Protein AF-A0A7R9BV87-F1 (afdb_monomer_lite)

pLDDT: mean 75.08, std 12.89, range [46.31, 91.31]

Structure (mmCIF, N/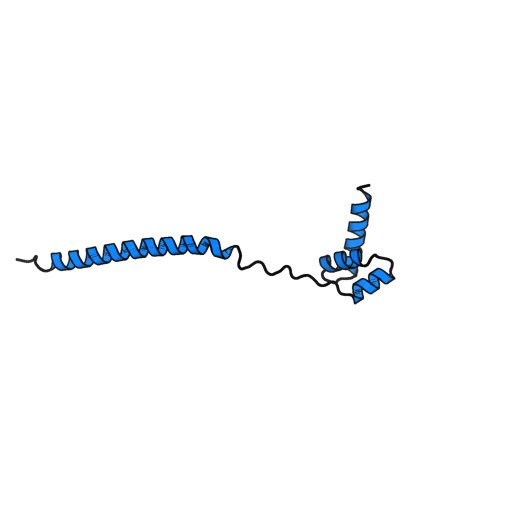CA/C/O backbone):
data_AF-A0A7R9BV87-F1
#
_entry.id   AF-A0A7R9BV87-F1
#
loop_
_atom_site.group_PDB
_atom_site.id
_atom_site.type_symbol
_atom_site.label_atom_id
_atom_site.label_alt_id
_atom_site.label_comp_id
_atom_site.label_asym_id
_atom_site.label_entity_id
_atom_site.label_seq_id
_atom_site.pdbx_PDB_ins_code
_atom_site.Cartn_x
_atom_site.Cartn_y
_atom_site.Cartn_z
_atom_site.occupancy
_atom_site.B_iso_or_equiv
_atom_site.auth_seq_id
_atom_site.auth_comp_id
_atom_site.auth_asym_id
_atom_site.auth_atom_id
_atom_site.pdbx_PDB_model_num
ATOM 1 N N . MET A 1 1 ? 26.682 16.627 -74.293 1.00 47.66 1 MET A N 1
ATOM 2 C CA . MET A 1 1 ? 25.328 17.057 -73.875 1.00 47.66 1 MET A CA 1
ATOM 3 C C . MET A 1 1 ? 24.803 16.019 -72.886 1.00 47.66 1 MET A C 1
ATOM 5 O O . MET A 1 1 ? 24.449 14.938 -73.325 1.00 47.66 1 MET A O 1
ATOM 9 N N . ILE A 1 2 ? 24.885 16.274 -71.571 1.00 54.47 2 ILE A N 1
ATOM 10 C CA . ILE A 1 2 ? 24.717 15.265 -70.495 1.00 54.47 2 ILE A CA 1
ATOM 11 C C . ILE A 1 2 ? 23.841 15.839 -69.364 1.00 54.47 2 ILE A C 1
ATOM 13 O O . ILE A 1 2 ? 24.337 15.955 -68.266 1.00 54.47 2 ILE A O 1
ATOM 17 N N . PHE A 1 3 ? 22.590 16.277 -69.571 1.00 54.12 3 PHE A N 1
ATOM 18 C CA . PHE A 1 3 ? 21.784 16.795 -68.430 1.00 54.12 3 PHE A CA 1
ATOM 19 C C . PHE A 1 3 ? 20.254 16.614 -68.541 1.00 54.12 3 PHE A C 1
ATOM 21 O O . PHE A 1 3 ? 19.506 17.403 -67.981 1.00 54.12 3 PHE A O 1
ATOM 28 N N . SER A 1 4 ? 19.750 15.572 -69.211 1.00 62.53 4 SER A N 1
ATOM 29 C CA . SER A 1 4 ? 18.290 15.309 -69.259 1.00 62.53 4 SER A CA 1
ATOM 30 C C . SER A 1 4 ? 17.797 14.299 -68.208 1.00 62.53 4 SER A C 1
ATOM 32 O O . SER A 1 4 ? 16.601 14.226 -67.954 1.00 62.53 4 SER A O 1
ATOM 34 N N . GLY A 1 5 ? 18.699 13.526 -67.588 1.00 57.38 5 GLY A N 1
ATOM 35 C CA . GLY A 1 5 ? 18.358 12.516 -66.571 1.00 57.38 5 GLY A CA 1
ATOM 36 C C . GLY A 1 5 ? 18.351 13.032 -65.126 1.00 57.38 5 GLY A C 1
ATOM 37 O O . GLY A 1 5 ? 17.596 12.526 -64.303 1.00 57.38 5 GLY A O 1
ATOM 38 N N . ALA A 1 6 ? 19.133 14.074 -64.822 1.00 57.06 6 ALA A N 1
ATOM 39 C CA . ALA A 1 6 ? 19.292 14.572 -63.452 1.00 57.06 6 ALA A CA 1
ATOM 40 C C . ALA A 1 6 ? 18.031 15.279 -62.917 1.00 57.06 6 ALA A C 1
ATOM 42 O O . ALA A 1 6 ? 17.712 15.173 -61.740 1.00 57.06 6 ALA A O 1
ATOM 43 N N . THR A 1 7 ? 17.260 15.963 -63.768 1.00 62.00 7 THR A N 1
ATOM 44 C CA . THR A 1 7 ? 16.080 16.728 -63.320 1.00 62.00 7 THR A CA 1
ATOM 45 C C . THR A 1 7 ? 14.889 15.833 -62.964 1.00 62.00 7 THR A C 1
ATOM 47 O O . THR A 1 7 ? 14.132 16.153 -62.049 1.00 62.00 7 THR A O 1
ATOM 50 N N . LEU A 1 8 ? 14.732 14.696 -63.656 1.00 63.97 8 LEU A N 1
ATOM 51 C CA . LEU A 1 8 ? 13.657 13.735 -63.385 1.00 63.97 8 LEU A CA 1
ATOM 52 C C . LEU A 1 8 ? 13.897 12.987 -62.062 1.00 63.97 8 LEU A C 1
ATOM 54 O O . LEU A 1 8 ? 12.953 12.689 -61.331 1.00 63.97 8 LEU A O 1
ATOM 58 N N . GLU A 1 9 ? 15.165 12.739 -61.731 1.00 67.75 9 GLU A N 1
ATOM 59 C CA . GLU A 1 9 ? 15.576 12.132 -60.465 1.00 67.75 9 GLU A CA 1
ATOM 60 C C . GLU A 1 9 ? 15.410 13.098 -59.285 1.00 67.75 9 GLU A C 1
ATOM 62 O O . GLU A 1 9 ? 14.847 12.709 -58.260 1.00 67.75 9 GLU A O 1
ATOM 67 N N . ILE A 1 10 ? 15.780 14.375 -59.460 1.00 74.00 10 ILE A N 1
ATOM 68 C CA . ILE A 1 10 ? 15.576 15.417 -58.440 1.00 74.00 10 ILE A CA 1
ATOM 69 C C . ILE A 1 10 ? 14.089 15.547 -58.098 1.00 74.00 10 ILE A C 1
ATOM 71 O O . ILE A 1 10 ? 13.726 15.612 -56.929 1.00 74.00 10 ILE A O 1
ATOM 75 N N . GLN A 1 11 ? 13.202 15.505 -59.094 1.00 70.00 11 GLN A N 1
ATOM 76 C CA . GLN A 1 11 ? 11.761 15.614 -58.858 1.00 70.00 11 GLN A CA 1
ATOM 77 C C . GLN A 1 11 ? 11.191 14.399 -58.099 1.00 70.00 11 GLN A C 1
ATOM 79 O O . GLN A 1 11 ? 10.307 14.552 -57.253 1.00 70.00 11 GLN A O 1
ATOM 84 N N . ARG A 1 12 ? 11.724 13.190 -58.343 1.00 77.81 12 ARG A N 1
ATOM 85 C CA . ARG A 1 12 ? 11.385 11.984 -57.565 1.00 77.81 12 ARG A CA 1
ATOM 86 C C . ARG A 1 12 ? 11.900 12.078 -56.131 1.00 77.81 12 ARG A C 1
ATOM 88 O O . ARG A 1 12 ? 11.159 11.734 -55.214 1.00 77.81 12 ARG A O 1
ATOM 95 N N . GLN A 1 13 ? 13.123 12.574 -55.952 1.00 75.06 13 GLN A N 1
ATOM 96 C CA . GLN A 1 13 ? 13.729 12.788 -54.639 1.00 75.06 13 GLN A CA 1
ATOM 97 C C . GLN A 1 13 ? 12.970 13.837 -53.829 1.00 75.06 13 GLN A C 1
ATOM 99 O O . GLN A 1 13 ? 12.681 13.585 -52.670 1.00 75.06 13 GLN A O 1
ATOM 104 N N . GLN A 1 14 ? 12.537 14.949 -54.430 1.00 79.06 14 GLN A N 1
ATOM 105 C CA . GLN A 1 14 ? 11.763 15.976 -53.722 1.00 79.06 14 GLN A CA 1
ATOM 106 C C . GLN A 1 14 ? 10.386 15.478 -53.261 1.00 79.06 14 GLN A C 1
ATOM 108 O O . GLN A 1 14 ? 9.907 15.870 -52.198 1.00 79.06 14 GLN A O 1
ATOM 113 N N . MET A 1 15 ? 9.739 14.606 -54.041 1.00 74.75 15 MET A N 1
ATOM 114 C CA . MET A 1 15 ? 8.467 14.004 -53.635 1.00 74.75 15 MET A CA 1
ATOM 115 C C . MET A 1 15 ? 8.660 12.952 -52.535 1.00 74.75 15 MET A C 1
ATOM 117 O O . MET A 1 15 ? 7.828 12.863 -51.636 1.00 74.75 15 MET A O 1
ATOM 121 N N . MET A 1 16 ? 9.751 12.178 -52.585 1.00 72.81 16 MET A N 1
ATOM 122 C CA . MET A 1 16 ? 10.104 11.242 -51.512 1.00 72.81 16 MET A CA 1
ATOM 123 C C . MET A 1 16 ? 10.488 11.971 -50.225 1.00 72.81 16 MET A C 1
ATOM 125 O O . MET A 1 16 ? 10.026 11.566 -49.167 1.00 72.81 16 MET A O 1
ATOM 129 N N . ASP A 1 17 ? 11.227 13.076 -50.317 1.00 80.62 17 ASP A N 1
ATOM 130 C CA . ASP A 1 17 ? 11.605 13.915 -49.177 1.00 80.62 17 ASP A CA 1
ATOM 131 C C . ASP A 1 17 ? 10.371 14.503 -48.475 1.00 80.62 17 ASP A C 1
ATOM 133 O O . ASP A 1 17 ? 10.241 14.414 -47.256 1.00 80.62 17 ASP A O 1
ATOM 137 N N . GLN A 1 18 ? 9.382 14.994 -49.233 1.00 81.25 18 GLN A N 1
ATOM 138 C CA . GLN A 1 18 ? 8.116 15.445 -48.642 1.00 81.25 18 GLN A CA 1
ATOM 139 C C . GLN A 1 18 ? 7.304 14.308 -48.013 1.00 81.25 18 GLN A C 1
ATOM 141 O O . GLN A 1 18 ? 6.611 14.521 -47.014 1.00 81.25 18 GLN A O 1
ATOM 146 N N . LEU A 1 19 ? 7.346 13.105 -48.593 1.00 85.12 19 LEU A N 1
ATOM 147 C CA . LEU A 1 19 ? 6.680 11.941 -48.009 1.00 85.12 19 LEU A CA 1
ATOM 148 C C . LEU A 1 19 ? 7.378 11.504 -46.715 1.00 85.12 19 LEU A C 1
ATOM 150 O O . LEU A 1 19 ? 6.717 11.142 -45.743 1.00 85.12 19 LEU A O 1
ATOM 154 N N . GLU A 1 20 ? 8.706 11.578 -46.692 1.00 82.69 20 GLU A N 1
ATOM 155 C CA . GLU A 1 20 ? 9.537 11.270 -45.537 1.00 82.69 20 GLU A CA 1
ATOM 156 C C . GLU A 1 20 ? 9.301 12.278 -44.407 1.00 82.69 20 GLU A C 1
ATOM 158 O O . GLU A 1 20 ? 9.051 11.869 -43.273 1.00 82.69 20 GLU A O 1
ATOM 163 N N . GLN A 1 21 ? 9.235 13.578 -44.715 1.00 80.19 21 GLN A N 1
ATOM 164 C CA . GLN A 1 21 ? 8.886 14.617 -43.740 1.00 80.19 21 GLN A CA 1
ATOM 165 C C . GLN A 1 21 ? 7.505 14.379 -43.120 1.00 80.19 21 GLN A C 1
ATOM 167 O O . GLN A 1 21 ? 7.349 14.467 -41.899 1.00 80.19 21 GLN A O 1
ATOM 172 N N . GLN A 1 22 ? 6.513 14.005 -43.934 1.00 78.31 22 GLN A N 1
ATOM 173 C CA . GLN A 1 22 ? 5.182 13.653 -43.435 1.00 78.31 22 GLN A CA 1
ATOM 174 C C . GLN A 1 22 ? 5.210 12.385 -42.577 1.00 78.31 22 GLN A C 1
ATOM 176 O O . GLN A 1 22 ? 4.528 12.329 -41.551 1.00 78.31 22 GLN A O 1
ATOM 181 N N . MET A 1 23 ? 6.018 11.386 -42.937 1.00 81.12 23 MET A N 1
ATOM 182 C CA . MET A 1 23 ? 6.154 10.155 -42.159 1.00 81.12 23 MET A CA 1
ATOM 183 C C . MET A 1 23 ? 6.832 10.407 -40.806 1.00 81.12 23 MET A C 1
ATOM 185 O O . MET A 1 23 ? 6.386 9.864 -39.797 1.00 81.12 23 MET A O 1
ATOM 189 N N . ILE A 1 24 ? 7.860 11.258 -40.752 1.00 82.44 24 ILE A N 1
ATOM 190 C CA . ILE A 1 24 ? 8.559 11.617 -39.511 1.00 82.44 24 ILE A CA 1
ATOM 191 C C . ILE A 1 24 ? 7.629 12.391 -38.570 1.00 82.44 24 ILE A C 1
ATOM 193 O O . ILE A 1 24 ? 7.555 12.057 -37.387 1.00 82.44 24 ILE A O 1
ATOM 197 N N . LEU A 1 25 ? 6.880 13.374 -39.083 1.00 82.00 25 LEU A N 1
ATOM 198 C CA . LEU A 1 25 ? 5.924 14.147 -38.282 1.00 82.00 25 LEU A CA 1
ATOM 199 C C . LEU A 1 25 ? 4.780 13.265 -37.760 1.00 82.00 25 LEU A C 1
ATOM 201 O O . LEU A 1 25 ? 4.448 13.317 -36.578 1.00 82.00 25 LEU A O 1
ATOM 205 N N . SER A 1 26 ? 4.239 12.394 -38.616 1.00 78.56 26 SER A N 1
ATOM 206 C CA . SER A 1 26 ? 3.170 11.456 -38.242 1.00 78.56 26 SER A CA 1
ATOM 207 C C . SER A 1 26 ? 3.651 10.438 -37.205 1.00 7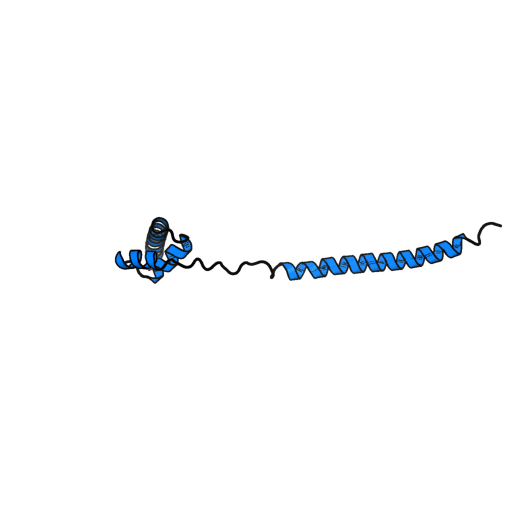8.56 26 SER A C 1
ATOM 209 O O . SER A 1 26 ? 2.946 10.141 -36.241 1.00 78.56 26 SER A O 1
ATOM 211 N N . ARG A 1 27 ? 4.893 9.954 -37.343 1.00 76.56 27 ARG A N 1
ATOM 212 C CA . ARG A 1 27 ? 5.533 9.077 -36.356 1.00 76.56 27 ARG A CA 1
ATOM 213 C C . ARG A 1 27 ? 5.755 9.799 -35.033 1.00 76.56 27 ARG A C 1
ATOM 215 O O . ARG A 1 27 ? 5.568 9.185 -33.989 1.00 76.56 27 ARG A O 1
ATOM 222 N N . GLN A 1 28 ? 6.098 11.088 -35.061 1.00 74.12 28 GLN A N 1
ATOM 223 C CA . GLN A 1 28 ? 6.265 11.904 -33.857 1.00 74.12 28 GLN A CA 1
ATOM 224 C C . GLN A 1 28 ? 4.933 12.150 -33.130 1.00 74.12 28 GLN A C 1
ATOM 226 O O . GLN A 1 28 ? 4.885 12.173 -31.899 1.00 74.12 28 GLN A O 1
ATOM 231 N N . GLN A 1 29 ? 3.838 12.263 -33.880 1.00 68.75 29 GLN A N 1
ATOM 232 C CA . GLN A 1 29 ? 2.500 12.446 -33.325 1.00 68.75 29 GLN A CA 1
ATOM 233 C C . GLN A 1 29 ? 1.960 11.164 -32.661 1.00 68.75 29 GLN A C 1
ATOM 235 O O . GLN A 1 29 ? 1.283 11.251 -31.635 1.00 68.75 29 GLN A O 1
ATOM 240 N N . GLU A 1 30 ? 2.317 9.974 -33.166 1.00 65.50 30 GLU A N 1
ATOM 241 C CA . GLU A 1 30 ? 1.918 8.694 -32.552 1.00 65.50 30 GLU A CA 1
ATOM 242 C C . GLU A 1 30 ? 2.552 8.486 -31.166 1.00 65.50 30 GLU A C 1
ATOM 244 O O . GLU A 1 30 ? 1.866 8.079 -30.225 1.00 65.50 30 GLU A O 1
ATOM 249 N N . LEU A 1 31 ? 3.841 8.806 -31.002 1.00 65.31 31 LEU A N 1
ATOM 250 C CA . LEU A 1 31 ? 4.505 8.702 -29.692 1.00 65.31 31 LEU A CA 1
ATOM 251 C C . LEU A 1 31 ? 3.887 9.647 -28.652 1.00 65.31 31 LEU A C 1
ATOM 253 O O . LEU A 1 31 ? 3.763 9.264 -27.489 1.00 65.31 31 LEU A O 1
ATOM 257 N N . ALA A 1 32 ? 3.457 10.844 -29.062 1.00 68.62 32 ALA A N 1
ATOM 258 C CA . ALA A 1 32 ? 2.781 11.783 -28.170 1.00 68.62 32 ALA A CA 1
ATOM 259 C C . ALA A 1 32 ? 1.397 11.274 -27.725 1.00 68.62 32 ALA A C 1
ATOM 261 O O . ALA A 1 32 ? 1.008 11.482 -26.579 1.00 68.62 32 ALA A O 1
ATOM 262 N N . ASN A 1 33 ? 0.667 10.572 -28.599 1.00 61.78 33 ASN A N 1
ATOM 263 C CA . ASN A 1 33 ? -0.660 10.038 -28.284 1.00 61.78 33 ASN A CA 1
ATOM 264 C C . ASN A 1 33 ? -0.596 8.777 -27.398 1.00 61.78 33 ASN A C 1
ATOM 266 O O . ASN A 1 33 ? -1.398 8.629 -26.483 1.00 61.78 33 ASN A O 1
ATOM 270 N N . ARG A 1 34 ? 0.421 7.917 -27.566 1.00 61.56 34 ARG A N 1
ATOM 271 C CA . ARG A 1 34 ? 0.597 6.700 -26.741 1.00 61.56 34 ARG A CA 1
ATOM 272 C C . ARG A 1 34 ? 1.033 6.953 -25.293 1.00 61.56 34 ARG A C 1
ATOM 274 O O . ARG A 1 34 ? 0.970 6.033 -24.477 1.00 61.56 34 ARG A O 1
ATOM 281 N N . GLY A 1 35 ? 1.487 8.163 -24.967 1.00 61.62 35 GLY A N 1
ATOM 282 C CA . GLY A 1 35 ? 1.977 8.514 -23.632 1.00 61.62 35 GLY A CA 1
ATOM 283 C C . GLY A 1 35 ? 0.886 8.664 -22.568 1.00 61.62 35 GLY A C 1
ATOM 284 O O . GLY A 1 35 ? 1.191 8.547 -21.388 1.00 61.62 35 GLY A O 1
ATOM 285 N N . PHE A 1 36 ? -0.376 8.886 -22.951 1.00 60.00 36 PHE A N 1
ATOM 286 C CA . PHE A 1 36 ? -1.445 9.213 -21.996 1.00 60.00 36 PHE A CA 1
ATOM 287 C C . PHE A 1 36 ? -2.353 8.020 -21.645 1.00 60.00 36 PHE A C 1
ATOM 289 O O . PHE A 1 36 ? -2.829 7.927 -20.516 1.00 60.00 36 PHE A O 1
ATOM 296 N N . ASP A 1 37 ? -2.520 7.050 -22.547 1.00 62.44 37 ASP A N 1
ATOM 297 C CA . ASP A 1 37 ? -3.386 5.874 -22.349 1.00 62.44 37 ASP A CA 1
ATOM 298 C C . ASP A 1 37 ? -2.800 4.758 -21.461 1.00 62.44 37 ASP A C 1
ATOM 300 O O . ASP A 1 37 ? -3.489 3.781 -21.148 1.00 62.44 37 ASP A O 1
ATOM 304 N N . ASN A 1 38 ? -1.526 4.862 -21.072 1.00 65.56 38 ASN A N 1
ATOM 305 C CA . ASN A 1 38 ? -0.814 3.795 -20.357 1.00 65.56 38 ASN A CA 1
ATOM 306 C C . ASN A 1 38 ? -0.884 3.926 -18.823 1.00 65.56 38 ASN A C 1
ATOM 308 O O . ASN A 1 38 ? -0.690 2.948 -18.109 1.00 65.56 38 ASN A O 1
ATOM 312 N N . PHE A 1 39 ? -1.227 5.104 -18.294 1.00 63.78 39 PHE A N 1
ATOM 313 C CA . PHE A 1 39 ? -1.313 5.325 -16.843 1.00 63.78 39 PHE A CA 1
ATOM 314 C C . PHE A 1 39 ? -2.597 4.779 -16.202 1.00 63.78 39 PHE A C 1
ATOM 316 O O . PHE A 1 39 ? -2.688 4.723 -14.979 1.00 63.78 39 PHE A O 1
ATOM 323 N N . ASN A 1 40 ? -3.590 4.372 -17.000 1.00 63.16 40 ASN A N 1
ATOM 324 C CA . ASN A 1 40 ? -4.884 3.907 -16.486 1.00 63.16 40 ASN A CA 1
ATOM 325 C C . ASN A 1 40 ? -5.162 2.411 -16.734 1.00 63.16 40 ASN A C 1
ATOM 327 O O . ASN A 1 40 ? -6.131 1.879 -16.208 1.00 63.16 40 ASN A O 1
ATOM 331 N N . ARG A 1 41 ? -4.315 1.704 -17.499 1.00 61.12 41 ARG A N 1
ATOM 332 C CA . ARG A 1 41 ? -4.587 0.325 -17.958 1.00 61.12 41 ARG A CA 1
ATOM 333 C C . ARG A 1 41 ? -3.918 -0.803 -17.160 1.00 61.12 41 ARG A C 1
ATOM 335 O O . ARG A 1 41 ? -3.995 -1.952 -17.580 1.00 61.12 41 ARG A O 1
ATOM 342 N N . GLY A 1 42 ? -3.283 -0.502 -16.026 1.00 55.44 42 GLY A N 1
ATOM 343 C CA . GLY A 1 42 ? -2.447 -1.477 -15.313 1.00 55.44 42 GLY A CA 1
ATOM 344 C C . GLY A 1 42 ? -2.481 -1.434 -13.789 1.00 55.44 42 GLY A C 1
ATOM 345 O O . GLY A 1 42 ? -1.620 -2.053 -13.175 1.00 55.44 42 GLY A O 1
ATOM 346 N N . ALA A 1 43 ? -3.431 -0.740 -13.155 1.00 62.56 43 ALA A N 1
ATOM 347 C CA . ALA A 1 43 ? -3.664 -0.994 -11.737 1.00 62.56 43 ALA A CA 1
ATOM 348 C C . ALA A 1 43 ? -4.440 -2.319 -11.641 1.00 62.56 43 ALA A C 1
ATOM 350 O O . ALA A 1 43 ? -5.592 -2.348 -12.087 1.00 62.56 43 ALA A O 1
ATOM 351 N N . PRO A 1 44 ? -3.855 -3.421 -11.125 1.00 59.50 44 PRO A N 1
ATOM 352 C CA . PRO A 1 44 ? -4.673 -4.560 -10.744 1.00 59.50 44 PRO A CA 1
ATOM 353 C C . PRO A 1 44 ? -5.762 -4.032 -9.798 1.00 59.50 44 PRO A C 1
ATOM 355 O O . PRO A 1 44 ? -5.470 -3.142 -8.985 1.00 59.50 44 PRO A O 1
ATOM 358 N N . PRO A 1 45 ? -7.018 -4.509 -9.905 1.00 63.38 45 PRO A N 1
ATOM 359 C CA . PRO A 1 45 ? -7.993 -4.232 -8.859 1.00 63.38 45 PRO A CA 1
ATOM 360 C C . PRO A 1 45 ? -7.312 -4.576 -7.532 1.00 63.38 45 PRO A C 1
ATOM 362 O O . PRO A 1 45 ? -6.578 -5.568 -7.510 1.00 63.38 45 PRO A O 1
ATOM 365 N N . PRO A 1 46 ? -7.457 -3.762 -6.468 1.00 60.69 46 PRO A N 1
ATOM 366 C CA . PRO A 1 46 ? -6.886 -4.122 -5.182 1.00 60.69 46 PRO A CA 1
ATOM 367 C C . PRO A 1 46 ? -7.369 -5.537 -4.911 1.00 60.69 46 PRO A C 1
ATOM 369 O O . PRO A 1 46 ? -8.578 -5.767 -4.851 1.00 60.69 46 PRO A O 1
ATOM 372 N N . GLU A 1 47 ? -6.439 -6.488 -4.910 1.00 55.97 47 GLU A N 1
ATOM 373 C CA . GLU A 1 47 ? -6.726 -7.877 -4.621 1.00 55.97 47 GLU A CA 1
ATOM 374 C C . GLU A 1 47 ? -7.217 -7.820 -3.186 1.00 55.97 47 GLU A C 1
ATOM 376 O O . GLU A 1 47 ? -6.448 -7.580 -2.255 1.00 55.97 47 GLU A O 1
ATOM 381 N N . GLN A 1 48 ? -8.542 -7.788 -3.045 1.00 57.16 48 GLN A N 1
ATOM 382 C CA . GLN A 1 48 ? -9.210 -7.654 -1.771 1.00 57.16 48 GLN A CA 1
ATOM 383 C C . GLN A 1 48 ? -8.855 -8.942 -1.066 1.00 57.16 48 GLN A C 1
ATOM 385 O O . GLN A 1 48 ? -9.494 -9.958 -1.313 1.00 57.16 48 GLN A O 1
ATOM 390 N N . VAL A 1 49 ? -7.767 -8.917 -0.296 1.00 68.12 49 VAL A N 1
ATOM 391 C CA . VAL A 1 49 ? -7.331 -10.035 0.527 1.00 68.12 49 VAL A CA 1
ATOM 392 C C . VAL A 1 49 ? -8.558 -10.402 1.346 1.00 68.12 49 VAL A C 1
ATOM 394 O O . VAL A 1 49 ? -8.980 -9.650 2.220 1.00 68.12 49 VAL A O 1
ATOM 397 N N . VAL A 1 50 ? -9.241 -11.477 0.968 1.00 74.94 50 VAL A N 1
ATOM 398 C CA . VAL A 1 50 ? -10.472 -11.867 1.644 1.00 74.94 50 VAL A CA 1
ATOM 399 C C . VAL A 1 50 ? -10.012 -12.450 2.968 1.00 74.94 50 VAL A C 1
ATOM 401 O O . VAL A 1 50 ? -9.243 -13.409 2.976 1.00 74.94 50 VAL A O 1
ATOM 404 N N . ALA A 1 51 ? -10.412 -11.821 4.074 1.00 80.62 51 ALA A N 1
ATOM 405 C CA . ALA A 1 51 ? -10.139 -12.371 5.392 1.00 80.62 51 ALA A CA 1
ATOM 406 C C . ALA A 1 51 ? -10.874 -13.707 5.523 1.00 80.62 51 ALA A C 1
ATOM 408 O O . ALA A 1 51 ? -12.083 -13.770 5.297 1.00 80.62 51 ALA A O 1
ATOM 409 N N . ASP A 1 52 ? -10.145 -14.749 5.892 1.00 88.81 52 ASP A N 1
ATOM 410 C CA . ASP A 1 52 ? -10.676 -16.085 6.082 1.00 88.81 52 ASP A CA 1
ATOM 411 C C . ASP A 1 52 ? -11.620 -16.081 7.283 1.00 88.81 52 ASP A C 1
ATOM 413 O O . ASP A 1 52 ? -11.231 -15.778 8.417 1.00 88.81 52 ASP A O 1
ATOM 417 N N . GLU A 1 53 ? -12.887 -16.395 7.029 1.00 87.69 53 GLU A N 1
ATOM 418 C CA . GLU A 1 53 ? -13.924 -16.352 8.053 1.00 87.69 53 GLU A CA 1
ATOM 419 C C . GLU A 1 53 ? -13.660 -17.343 9.190 1.00 87.69 53 GLU A C 1
ATOM 421 O O . GLU A 1 53 ? -14.074 -17.085 10.319 1.00 87.69 53 GLU A O 1
ATOM 426 N N . THR A 1 54 ? -12.918 -18.423 8.934 1.00 91.31 54 THR A N 1
ATOM 427 C CA . THR A 1 54 ? -12.512 -19.399 9.955 1.00 91.31 54 THR A CA 1
ATOM 428 C C . THR A 1 54 ? -11.562 -18.761 10.961 1.00 91.31 54 THR A C 1
ATOM 430 O O . THR A 1 54 ? -11.727 -18.901 12.171 1.00 91.31 54 THR A O 1
ATOM 433 N N . LEU A 1 55 ? -10.580 -18.009 10.464 1.00 90.31 55 LEU A N 1
ATOM 434 C CA . LEU A 1 55 ? -9.595 -17.328 11.299 1.00 90.31 55 LEU A CA 1
ATOM 435 C C . LEU A 1 55 ? -10.227 -16.149 12.036 1.00 90.31 55 LEU A C 1
ATOM 437 O O . LEU A 1 55 ? -9.946 -15.913 13.212 1.00 90.31 55 LEU A O 1
ATOM 441 N N . VAL A 1 56 ? -11.133 -15.443 11.354 1.00 90.50 56 VAL A N 1
ATOM 442 C CA . VAL A 1 56 ? -11.967 -14.405 11.957 1.00 90.50 56 VAL A CA 1
ATOM 443 C C . VAL A 1 56 ? -12.797 -14.987 13.098 1.00 90.50 56 VAL A C 1
ATOM 445 O O . VAL A 1 56 ? -12.822 -14.392 14.170 1.00 90.50 56 VAL A O 1
ATOM 448 N N . ALA A 1 57 ? -13.447 -16.136 12.902 1.00 90.50 57 ALA A N 1
ATOM 449 C CA . ALA A 1 57 ? -14.247 -16.794 13.930 1.00 90.50 57 ALA A CA 1
ATOM 450 C C . ALA A 1 57 ? -13.393 -17.200 15.137 1.00 90.50 57 ALA A C 1
ATOM 452 O O . ALA A 1 57 ? -13.794 -16.911 16.258 1.00 90.50 57 ALA A O 1
ATOM 453 N N . SER A 1 58 ? -12.194 -17.755 14.926 1.00 89.81 58 SER A N 1
ATOM 454 C CA . SER A 1 58 ? -11.253 -18.057 16.016 1.00 89.81 58 SER A CA 1
ATOM 455 C C . SER A 1 58 ? -10.854 -16.809 16.809 1.00 89.81 58 SER A C 1
ATOM 457 O O . SER A 1 58 ? -10.817 -16.839 18.035 1.00 89.81 58 SER A O 1
ATOM 459 N N . LEU A 1 59 ? -10.592 -15.682 16.137 1.00 87.56 59 LEU A N 1
ATOM 460 C CA . LEU A 1 59 ? -10.296 -14.410 16.809 1.00 87.56 59 LEU A CA 1
ATOM 461 C C . LEU A 1 59 ? -11.518 -13.866 17.563 1.00 87.56 59 LEU A C 1
ATOM 463 O O . LEU A 1 59 ? -11.379 -13.339 18.664 1.00 87.56 59 LEU A O 1
ATOM 467 N N . VAL A 1 60 ? -12.716 -14.017 16.999 1.00 90.56 60 VAL A N 1
ATOM 468 C CA . VAL A 1 60 ? -13.970 -13.619 17.653 1.00 90.56 60 VAL A CA 1
ATOM 469 C C . VAL A 1 60 ? -14.261 -14.464 18.887 1.00 90.56 60 VAL A C 1
ATOM 471 O O . VAL A 1 60 ? -14.659 -13.914 19.911 1.00 90.56 60 VAL A O 1
ATOM 474 N N . ASP A 1 61 ? -13.993 -15.765 18.821 1.00 88.25 61 ASP A N 1
ATOM 475 C CA . ASP A 1 61 ? -14.137 -16.696 19.941 1.00 88.25 61 ASP A CA 1
ATOM 4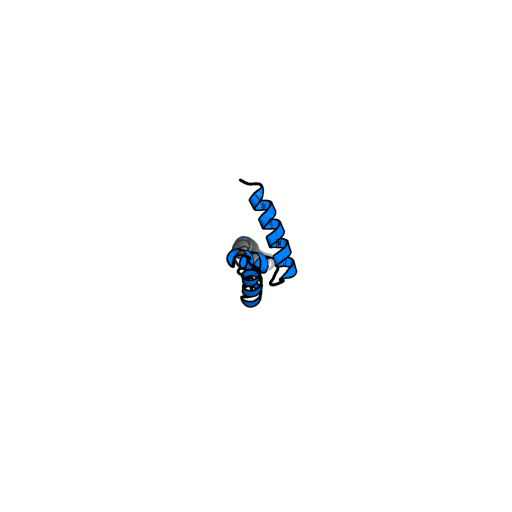76 C C . ASP A 1 61 ? -13.151 -16.374 21.077 1.00 88.25 61 ASP A C 1
ATOM 478 O O . ASP A 1 61 ? -13.517 -16.387 22.250 1.00 88.25 61 ASP A O 1
ATOM 482 N N . MET A 1 62 ? -11.933 -15.932 20.733 1.00 85.50 62 MET A N 1
ATOM 483 C CA . MET A 1 62 ? -10.958 -15.399 21.699 1.00 85.50 62 MET A CA 1
ATOM 484 C C . MET A 1 62 ? -11.372 -14.054 22.328 1.00 85.50 62 MET A C 1
ATOM 486 O O . MET A 1 62 ? -10.728 -13.599 23.273 1.00 85.50 62 MET A O 1
ATOM 490 N N . GLY A 1 63 ? -12.436 -13.412 21.836 1.00 85.00 63 GLY A N 1
ATOM 491 C CA . GLY A 1 63 ? -12.974 -12.158 22.370 1.00 85.00 63 GLY A CA 1
ATOM 492 C C . GLY A 1 63 ? -12.614 -10.903 21.569 1.00 85.00 63 GLY A C 1
ATOM 493 O O . GLY A 1 63 ? -12.899 -9.790 22.015 1.00 85.00 63 GLY A O 1
ATOM 494 N N . PHE A 1 64 ? -12.009 -11.038 20.386 1.00 84.12 64 PHE A N 1
ATOM 495 C CA . PHE A 1 64 ? -11.750 -9.904 19.498 1.00 84.12 64 PHE A CA 1
ATOM 496 C C . PHE A 1 64 ? -12.979 -9.562 18.641 1.00 84.12 64 PHE A C 1
ATOM 498 O O . PHE A 1 64 ? -13.801 -10.403 18.299 1.00 84.12 64 PHE A O 1
ATOM 505 N N . SER A 1 65 ? -13.135 -8.301 18.238 1.00 87.06 65 SER A N 1
ATOM 506 C CA . SER A 1 65 ? -14.238 -7.924 17.343 1.00 87.06 65 SER A CA 1
ATOM 507 C C . SER A 1 65 ? -14.007 -8.447 15.924 1.00 87.06 65 SER A C 1
ATOM 509 O O . SER A 1 65 ? -12.909 -8.296 15.386 1.00 87.06 65 SER A O 1
ATOM 511 N N . ARG A 1 66 ? -15.066 -8.944 15.268 1.00 87.69 66 ARG A N 1
ATOM 512 C CA . ARG A 1 66 ? -15.024 -9.404 13.865 1.00 87.69 66 ARG A CA 1
ATOM 513 C C . ARG A 1 66 ? -14.386 -8.375 12.934 1.00 87.69 66 ARG A C 1
ATOM 515 O O . ARG A 1 66 ? -13.556 -8.730 12.112 1.00 87.69 66 ARG A O 1
ATOM 522 N N . GLU A 1 67 ? -14.724 -7.098 13.084 1.00 87.31 67 GLU A N 1
ATOM 523 C CA . GLU A 1 67 ? -14.162 -6.029 12.247 1.00 87.31 67 GLU A CA 1
ATOM 524 C C . GLU A 1 67 ? -12.654 -5.836 12.448 1.00 87.31 67 GLU A C 1
ATOM 526 O O . GLU A 1 67 ? -11.922 -5.608 11.485 1.00 87.31 67 GLU A O 1
ATOM 531 N N . ARG A 1 68 ? -12.169 -5.975 13.689 1.00 86.19 68 ARG A N 1
ATOM 532 C CA . ARG A 1 68 ? -10.733 -5.944 13.994 1.00 86.19 68 ARG A CA 1
ATOM 533 C C . ARG A 1 68 ? -10.031 -7.178 13.427 1.00 86.19 68 ARG A C 1
ATOM 535 O O . ARG A 1 68 ? -8.989 -7.025 12.799 1.00 86.19 68 ARG A O 1
ATOM 542 N N . ALA A 1 69 ? -10.639 -8.357 13.567 1.00 89.94 69 ALA A N 1
ATOM 543 C CA . ALA A 1 69 ? -10.201 -9.620 12.961 1.00 89.94 69 ALA A CA 1
ATOM 544 C C . ALA A 1 69 ? -10.054 -9.534 11.454 1.00 89.94 69 ALA A C 1
ATOM 546 O O . ALA A 1 69 ? -8.968 -9.784 10.941 1.00 89.94 69 ALA A O 1
ATOM 547 N N . VAL A 1 70 ? -11.091 -9.086 10.758 1.00 90.50 70 VAL A N 1
ATOM 548 C CA . VAL A 1 70 ? -11.072 -8.936 9.304 1.00 90.50 70 VAL A CA 1
ATOM 549 C C . VAL A 1 70 ? -9.977 -7.964 8.869 1.00 90.50 70 VAL A C 1
ATOM 551 O O . VAL A 1 70 ? -9.181 -8.300 7.999 1.00 90.50 70 VAL A O 1
ATOM 554 N N . ARG A 1 71 ? -9.874 -6.789 9.501 1.00 87.62 71 ARG A N 1
ATOM 555 C CA . ARG A 1 71 ? -8.852 -5.786 9.154 1.00 87.62 71 ARG A CA 1
ATOM 556 C C . ARG A 1 71 ? -7.428 -6.269 9.404 1.00 87.62 71 ARG A C 1
ATOM 558 O O . ARG A 1 71 ? -6.535 -5.999 8.601 1.00 87.62 71 ARG A O 1
ATOM 565 N N . ALA A 1 72 ? -7.213 -6.964 10.515 1.00 89.19 72 ALA A N 1
ATOM 566 C CA . ALA A 1 72 ? -5.906 -7.492 10.857 1.00 89.19 72 ALA A CA 1
ATOM 567 C C . ALA A 1 72 ? -5.518 -8.664 9.951 1.00 89.19 72 ALA A C 1
ATOM 569 O O . ALA A 1 72 ? -4.401 -8.670 9.453 1.00 89.19 72 ALA A O 1
ATOM 570 N N . LEU A 1 73 ? -6.440 -9.587 9.655 1.00 90.50 73 LEU A N 1
ATOM 571 C CA . LEU A 1 73 ? -6.221 -10.708 8.732 1.00 90.50 73 LEU A CA 1
ATOM 572 C C . LEU A 1 73 ? -6.008 -10.244 7.289 1.00 90.50 73 LEU A C 1
ATOM 574 O O . LEU A 1 73 ? -5.160 -10.793 6.596 1.00 90.50 73 LEU A O 1
ATOM 578 N N . GLN A 1 74 ? -6.695 -9.184 6.858 1.00 88.56 74 GLN A N 1
ATOM 579 C CA . GLN A 1 74 ? -6.458 -8.535 5.565 1.00 88.56 74 GLN A CA 1
ATOM 580 C C . GLN A 1 74 ? -5.020 -8.032 5.428 1.00 88.56 74 GLN A C 1
ATOM 582 O O . GLN A 1 74 ? -4.375 -8.256 4.406 1.00 88.56 74 GLN A O 1
ATOM 587 N N . ARG A 1 75 ? -4.499 -7.368 6.467 1.00 86.62 75 ARG A N 1
ATOM 588 C CA . ARG A 1 75 ? -3.110 -6.877 6.494 1.00 86.62 75 ARG A CA 1
ATOM 589 C C . ARG A 1 75 ? -2.096 -7.995 6.712 1.00 86.62 75 ARG A C 1
ATOM 591 O O . ARG A 1 75 ? -0.994 -7.917 6.185 1.00 86.62 75 ARG A O 1
ATOM 598 N N . ALA A 1 76 ? -2.479 -9.014 7.470 1.00 88.44 76 ALA A N 1
ATOM 599 C CA . ALA A 1 76 ? -1.680 -10.191 7.771 1.00 88.44 76 ALA A CA 1
ATOM 600 C C . ALA A 1 76 ? -1.734 -11.261 6.677 1.00 88.44 76 ALA A C 1
ATOM 602 O O . ALA A 1 76 ? -1.180 -12.327 6.879 1.00 88.44 76 ALA A O 1
ATOM 603 N N . ASN A 1 77 ? -2.420 -11.018 5.557 1.00 88.56 77 ASN A N 1
ATOM 604 C CA . ASN A 1 77 ? -2.571 -11.990 4.473 1.00 88.56 77 ASN A CA 1
ATOM 605 C C . ASN A 1 77 ? -3.119 -13.362 4.927 1.00 88.56 77 ASN A C 1
ATOM 607 O O . ASN A 1 77 ? -2.700 -14.396 4.429 1.00 88.56 77 ASN A O 1
ATOM 611 N N . ASN A 1 78 ? -4.096 -13.358 5.842 1.00 88.44 78 ASN A N 1
ATOM 612 C CA 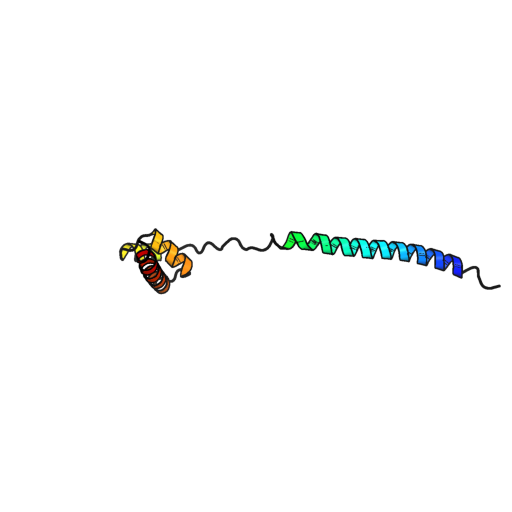. ASN A 1 78 ? -4.674 -14.550 6.479 1.00 88.44 78 ASN A CA 1
ATOM 613 C C . ASN A 1 78 ? -3.753 -15.316 7.448 1.00 88.44 78 ASN A C 1
ATOM 615 O O . ASN A 1 78 ? -4.004 -16.480 7.740 1.00 88.44 78 ASN A O 1
ATOM 619 N N . ASP A 1 79 ? -2.753 -14.665 8.042 1.00 90.50 79 ASP A N 1
ATOM 620 C CA . ASP A 1 79 ? -1.988 -15.234 9.158 1.00 90.50 79 ASP A CA 1
ATOM 621 C C . ASP A 1 79 ? -2.577 -14.833 10.523 1.00 90.50 79 ASP A C 1
ATOM 623 O O . ASP A 1 79 ? -2.598 -13.652 10.873 1.00 90.50 79 ASP A O 1
ATOM 627 N N . ILE A 1 80 ? -3.008 -15.805 11.344 1.00 88.25 80 ILE A N 1
ATOM 628 C CA . ILE A 1 80 ? -3.546 -15.547 12.701 1.00 88.25 80 ILE A CA 1
ATOM 629 C C . ILE A 1 80 ? -2.515 -14.879 13.615 1.00 88.25 80 ILE A C 1
ATOM 631 O O . ILE A 1 80 ? -2.858 -13.942 14.339 1.00 88.25 80 ILE A O 1
ATOM 635 N N . GLU A 1 81 ? -1.262 -15.335 13.603 1.00 89.81 81 GLU A N 1
ATOM 636 C CA . GLU A 1 81 ? -0.233 -14.815 14.513 1.00 89.81 81 GLU A CA 1
ATOM 637 C C . GLU A 1 81 ? 0.116 -13.363 14.171 1.00 89.81 81 GLU A C 1
ATOM 639 O O . GLU A 1 81 ? 0.136 -12.490 15.042 1.00 89.81 81 GLU A O 1
ATOM 644 N N . MET A 1 82 ? 0.279 -13.075 12.876 1.00 89.38 82 MET A N 1
ATOM 645 C CA . MET A 1 82 ? 0.496 -11.718 12.378 1.00 89.38 82 MET A CA 1
ATOM 646 C C . MET A 1 82 ? -0.733 -10.835 12.603 1.00 89.38 82 MET A C 1
ATOM 648 O O . MET A 1 82 ? -0.582 -9.699 13.042 1.00 89.38 82 MET A O 1
ATOM 652 N N . ALA A 1 83 ? -1.951 -11.339 12.375 1.00 90.56 83 ALA A N 1
ATOM 653 C CA . ALA A 1 83 ? -3.181 -10.593 12.634 1.00 90.56 83 ALA A CA 1
ATOM 654 C C . ALA A 1 83 ? -3.313 -10.227 14.117 1.00 90.56 83 ALA A C 1
ATOM 656 O O . ALA A 1 83 ? -3.656 -9.093 14.444 1.00 90.56 83 AL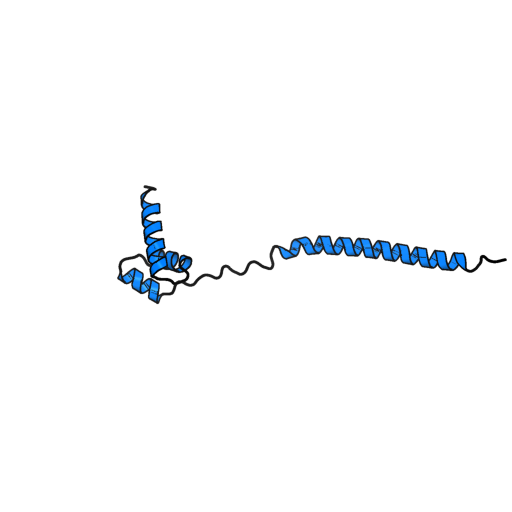A A O 1
ATOM 657 N N . THR A 1 84 ? -2.979 -11.149 15.018 1.00 87.81 84 THR A N 1
ATOM 658 C CA . THR A 1 84 ? -2.986 -10.895 16.465 1.00 87.81 84 THR A CA 1
ATOM 659 C C . THR A 1 84 ? -1.959 -9.823 16.830 1.00 87.81 84 THR A C 1
ATOM 661 O O . THR A 1 84 ? -2.280 -8.891 17.567 1.00 87.81 84 THR A O 1
ATOM 664 N N . ASN A 1 85 ? -0.759 -9.884 16.246 1.00 89.50 85 ASN A N 1
ATOM 665 C CA . ASN A 1 85 ? 0.276 -8.871 16.439 1.00 89.50 85 ASN A CA 1
ATOM 666 C C . ASN A 1 85 ? -0.157 -7.488 15.911 1.00 89.50 85 ASN A C 1
ATOM 668 O O . ASN A 1 85 ? -0.032 -6.494 16.624 1.00 89.50 85 ASN A O 1
ATOM 672 N N . PHE A 1 86 ? -0.736 -7.415 14.704 1.00 86.56 86 PHE A N 1
ATOM 673 C CA . PHE A 1 86 ? -1.266 -6.169 14.139 1.00 86.56 86 PHE A CA 1
ATOM 674 C C . PHE A 1 86 ? -2.419 -5.605 14.967 1.00 86.56 86 PHE A C 1
ATOM 676 O O . PHE A 1 86 ? -2.455 -4.402 15.197 1.00 86.56 86 PHE A O 1
ATOM 683 N N . MET A 1 87 ? -3.336 -6.446 15.452 1.00 83.56 87 MET A N 1
ATOM 684 C CA . MET A 1 87 ? -4.409 -6.006 16.345 1.00 83.56 87 MET A CA 1
ATOM 685 C C . MET A 1 87 ? -3.892 -5.424 17.648 1.00 83.56 87 MET A C 1
ATOM 687 O O . MET A 1 87 ? -4.434 -4.421 18.108 1.00 8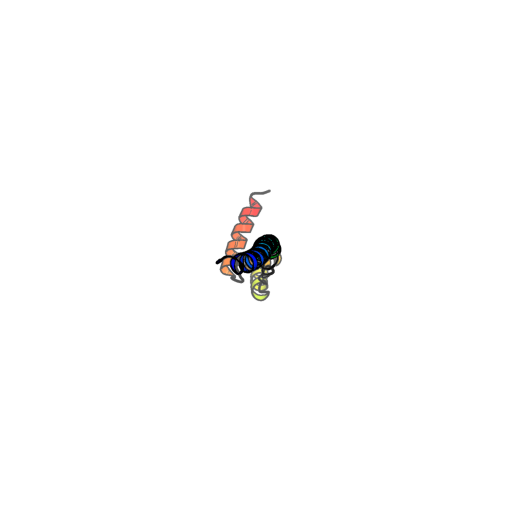3.56 87 MET A O 1
ATOM 691 N N . LEU A 1 88 ? -2.894 -6.066 18.259 1.00 85.69 88 LEU A N 1
ATOM 692 C CA . LEU A 1 88 ? -2.319 -5.608 19.518 1.00 85.69 88 LEU A CA 1
ATOM 693 C C . LEU A 1 88 ? -1.632 -4.248 19.321 1.00 85.69 88 LEU A C 1
ATOM 695 O O . LEU A 1 88 ? -1.796 -3.351 20.143 1.00 85.69 88 LEU A O 1
ATOM 699 N N . GLN A 1 89 ? -0.966 -4.067 18.177 1.00 78.25 89 GLN A N 1
ATOM 700 C CA . GLN A 1 89 ? -0.364 -2.797 17.767 1.00 78.25 89 GLN A CA 1
ATOM 701 C C . GLN A 1 89 ? -1.409 -1.699 17.490 1.00 78.25 89 GLN A C 1
ATOM 703 O O . GLN A 1 89 ? -1.235 -0.562 17.923 1.00 78.25 89 GLN A O 1
ATOM 708 N N . ASP A 1 90 ? -2.514 -2.025 16.811 1.00 71.12 90 ASP A N 1
ATOM 709 C CA . ASP A 1 90 ? -3.612 -1.085 16.527 1.00 71.12 90 ASP A CA 1
ATOM 710 C C . ASP A 1 90 ? -4.398 -0.717 17.804 1.00 71.12 90 ASP A C 1
ATOM 712 O O . ASP A 1 90 ? -4.870 0.411 17.963 1.00 71.12 90 ASP A O 1
ATOM 716 N N . ALA A 1 91 ? -4.535 -1.660 18.744 1.00 65.88 91 ALA A N 1
ATOM 717 C CA . ALA A 1 91 ? -5.188 -1.438 20.032 1.00 65.88 91 ALA A CA 1
ATOM 718 C C . ALA A 1 91 ? -4.406 -0.461 20.923 1.00 65.88 91 ALA A C 1
ATOM 720 O O . ALA A 1 91 ? -5.021 0.389 21.572 1.00 65.88 91 ALA A O 1
ATOM 721 N N . ASP A 1 92 ? -3.076 -0.542 20.909 1.00 60.34 92 ASP A N 1
ATOM 722 C CA . ASP A 1 92 ? -2.195 0.390 21.615 1.00 60.34 92 ASP A CA 1
ATOM 723 C C . ASP A 1 92 ? -2.223 1.787 20.961 1.00 60.34 92 ASP A C 1
ATOM 725 O O . ASP A 1 92 ? -2.472 2.797 21.624 1.00 60.34 92 ASP A O 1
ATOM 729 N N . ALA A 1 93 ? -2.136 1.846 19.625 1.00 59.59 93 ALA A N 1
ATOM 730 C CA . ALA A 1 93 ? -2.151 3.098 18.865 1.00 59.59 93 ALA A CA 1
ATOM 731 C C . ALA A 1 93 ? -3.467 3.895 18.989 1.00 59.59 93 ALA A C 1
ATOM 733 O O . ALA A 1 93 ? -3.444 5.129 18.995 1.00 59.59 93 ALA A O 1
ATOM 734 N N . ASN A 1 94 ? -4.617 3.220 19.101 1.00 58.19 94 ASN A N 1
ATOM 735 C CA . ASN A 1 94 ? -5.915 3.886 19.268 1.00 58.19 94 ASN A CA 1
ATOM 736 C C . ASN A 1 94 ? -6.151 4.396 20.704 1.00 58.19 94 ASN A C 1
ATOM 738 O O . ASN A 1 94 ? -6.950 5.309 20.904 1.00 58.19 94 ASN A O 1
ATOM 742 N N . SER A 1 95 ? -5.448 3.839 21.697 1.00 60.06 95 SER A N 1
ATOM 743 C CA . SER A 1 95 ? -5.588 4.228 23.109 1.00 60.06 95 SER A CA 1
ATOM 744 C C . SER A 1 95 ? -4.859 5.538 23.443 1.00 60.06 95 SER A C 1
ATOM 746 O O . SER A 1 95 ? -5.237 6.217 24.388 1.00 60.06 95 SER A O 1
ATOM 748 N N . ASN A 1 96 ? -3.872 5.952 22.639 1.00 54.53 96 ASN A N 1
ATOM 749 C CA . ASN A 1 96 ? -3.118 7.203 22.824 1.00 54.53 96 ASN A CA 1
ATOM 750 C C . ASN A 1 96 ? -3.748 8.425 22.107 1.00 54.53 96 ASN A C 1
ATOM 752 O O . ASN A 1 96 ? -3.099 9.453 21.910 1.00 54.53 96 ASN A O 1
ATOM 756 N N . ARG A 1 97 ? -4.999 8.302 21.641 1.00 54.12 97 ARG A N 1
ATOM 757 C CA . ARG A 1 97 ? -5.751 9.355 20.929 1.00 54.12 97 ARG A CA 1
ATOM 758 C C . ARG A 1 97 ? -7.021 9.821 21.652 1.00 54.12 97 ARG A C 1
ATOM 760 O O . ARG A 1 97 ? -7.818 10.530 21.039 1.00 54.12 97 ARG A O 1
ATOM 767 N N . GLN A 1 98 ? -7.207 9.452 22.918 1.00 46.31 98 GLN A N 1
ATOM 768 C CA . GLN A 1 98 ? -8.340 9.881 23.748 1.00 46.31 98 GLN A CA 1
ATOM 769 C C . GLN A 1 98 ? -7.877 10.584 25.016 1.00 46.31 98 GLN A C 1
ATOM 771 O O . GLN A 1 98 ? -6.910 10.095 25.636 1.00 46.31 98 GLN A O 1
#

InterPro domains:
  IPR009060 UBA-like superfamily [SSF46934] (36-92)
  IPR015940 Ubiquitin-associated domain [PF22562] (52-93)
  IPR015940 Ubiquitin-associated domain [PS50030] (50-90)
  IPR015940 Ubiquitin-associated domain [SM00165] (52-89)

Foldseek 3Di:
DPPPPPVVVVVVVVVVVVVVVVVVVVVVVVVVVVPPVPVPPDDDDPPQLAADVVLLVVCVVVPDDSVLSRVLCSVVSNDNVSSVVVSVVVVVVVVVVD

Secondary structure (DSSP, 8-state):
---SSHHHHHHHHHHHHHHHHHHHHHHHHHHHHHTTTTSSS--------PPPHHHHHHHHHTT--HHHHHHHHHHTTT-HHHHHHHHHHHHHHHHTT-

Organism: NCBI:txid399045

Sequence (98 aa):
MIFSGATLEIQRQQMMDQLEQQMILSRQQELANRGFDNFNRGAPPPEQVVADETLVASLVDMGFSRERAVRALQRANNDIEMATNFMLQDADANSNRQ

Radius of gyration: 33.65 Å; chains: 1; bounding box: 40×36×98 Å